Protein AF-A0A2J4YP12-F1 (afdb_monomer_lite)

pLDDT: mean 77.57, std 12.26, range [52.94, 96.5]

Organism: NCBI:txid1134687

Radius of gyration: 23.43 Å; chains: 1; bounding box: 44×33×63 Å

Secondary structure (DSSP, 8-state):
-HHHHHHHHHHHHHHHHGGG-----EEETTEEE-HHHHTS-------HHHHHTSPTT-----TTTSPPP--

Structur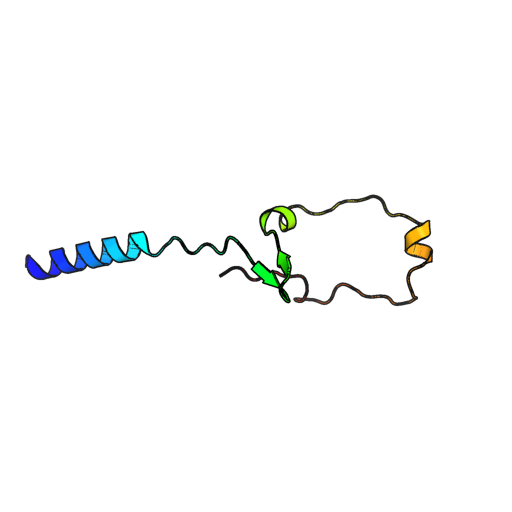e (mmCIF, N/CA/C/O backbone):
data_AF-A0A2J4YP12-F1
#
_entry.id   AF-A0A2J4YP12-F1
#
loop_
_atom_site.group_PDB
_atom_site.id
_atom_site.type_symbol
_atom_site.label_atom_id
_atom_site.label_alt_id
_atom_site.label_comp_id
_atom_site.label_asym_id
_atom_site.label_entity_id
_atom_site.label_seq_id
_atom_site.pdbx_PDB_ins_code
_atom_site.Cartn_x
_atom_site.Cartn_y
_atom_site.Cartn_z
_atom_site.occupancy
_atom_site.B_iso_or_equiv
_atom_site.auth_seq_id
_atom_site.auth_comp_id
_atom_site.auth_asym_id
_atom_site.auth_atom_id
_atom_site.pdbx_PDB_model_num
ATOM 1 N N . MET A 1 1 ? -28.446 20.446 45.593 1.00 52.94 1 MET A N 1
ATOM 2 C CA . MET A 1 1 ? -27.720 20.610 44.309 1.00 52.94 1 MET A CA 1
ATOM 3 C C . MET A 1 1 ? -26.268 20.085 44.313 1.00 52.94 1 MET A C 1
ATOM 5 O O . MET A 1 1 ? -25.732 19.857 43.242 1.00 52.94 1 MET A O 1
ATOM 9 N N . GLN A 1 2 ? -25.635 19.776 45.461 1.00 59.56 2 GLN A N 1
ATOM 10 C CA . GLN A 1 2 ? -24.232 19.295 45.511 1.00 59.56 2 GLN A CA 1
ATOM 11 C C . GLN A 1 2 ? -23.970 17.866 44.972 1.00 59.56 2 GLN A C 1
ATOM 13 O O . GLN A 1 2 ? -22.875 17.586 44.489 1.00 59.56 2 GLN A O 1
ATOM 18 N N . LYS A 1 3 ? -24.930 16.930 45.081 1.00 55.88 3 LYS A N 1
ATOM 19 C CA . LYS A 1 3 ? -24.705 15.503 44.750 1.00 55.88 3 LYS A CA 1
ATOM 20 C C . LYS A 1 3 ? -24.503 15.256 43.246 1.00 55.88 3 LYS A C 1
ATOM 22 O O . LYS A 1 3 ? -23.720 14.388 42.876 1.00 55.88 3 LYS A O 1
ATOM 27 N N . THR A 1 4 ? -25.177 16.026 42.394 1.00 59.44 4 THR A N 1
ATOM 28 C CA . THR A 1 4 ? -25.109 15.903 40.928 1.00 59.44 4 THR A CA 1
ATOM 29 C C . THR A 1 4 ? -23.795 16.458 40.376 1.00 59.44 4 THR A C 1
ATOM 31 O O . THR A 1 4 ? -23.187 15.842 39.510 1.00 59.44 4 THR A O 1
ATOM 34 N N . GLN A 1 5 ? -23.288 17.549 40.961 1.00 63.69 5 GLN A N 1
ATOM 35 C CA . GLN A 1 5 ? -22.018 18.172 40.574 1.00 63.69 5 GLN A CA 1
ATOM 36 C C . GLN A 1 5 ? -20.810 17.263 40.854 1.00 63.69 5 GLN A C 1
ATOM 38 O O . GLN A 1 5 ? -19.920 17.145 40.017 1.00 63.69 5 GLN A O 1
ATOM 43 N N . LYS A 1 6 ? -20.809 16.548 41.991 1.00 63.09 6 LYS A N 1
ATOM 44 C CA . LYS A 1 6 ? -19.752 15.576 42.330 1.00 63.09 6 LYS A CA 1
ATOM 45 C C . LYS A 1 6 ? -19.728 14.386 41.362 1.00 63.09 6 LYS A C 1
ATOM 47 O O . LYS A 1 6 ? -18.657 13.954 40.958 1.00 63.09 6 LYS A O 1
ATOM 52 N N . LYS A 1 7 ? -20.900 13.889 40.946 1.00 67.31 7 LYS A N 1
ATOM 53 C CA . LYS A 1 7 ? -21.014 12.808 39.950 1.00 67.31 7 LYS A CA 1
ATOM 54 C C . LYS A 1 7 ? -20.581 13.258 38.552 1.00 67.31 7 LYS A C 1
ATOM 56 O O . LYS A 1 7 ? -19.878 12.512 37.883 1.00 67.31 7 LYS A O 1
ATOM 61 N N . SER A 1 8 ? -20.935 14.480 38.147 1.00 70.62 8 SER A N 1
ATOM 62 C CA . SER A 1 8 ? -20.478 15.070 36.880 1.00 70.62 8 SER A CA 1
ATOM 63 C C . SER A 1 8 ? -18.962 15.247 36.838 1.00 70.62 8 SER A C 1
ATOM 65 O O . SER A 1 8 ? -18.353 14.973 35.811 1.00 70.62 8 SER A O 1
ATOM 67 N N . LEU A 1 9 ? -18.347 15.657 37.952 1.00 77.44 9 LEU A N 1
ATOM 68 C CA . LEU A 1 9 ? -16.895 15.806 38.042 1.00 77.44 9 LEU A CA 1
ATOM 69 C C . LEU A 1 9 ? -16.173 14.454 37.955 1.00 77.44 9 LEU A C 1
ATOM 71 O O . LEU A 1 9 ? -15.182 14.334 37.244 1.00 77.44 9 LEU A O 1
ATOM 75 N N . LEU A 1 10 ? -16.693 13.426 38.633 1.00 78.62 10 LEU A N 1
ATOM 76 C CA . LEU A 1 10 ? -16.149 12.067 38.553 1.00 78.62 10 LEU A CA 1
ATOM 77 C C . LEU A 1 10 ? -16.292 11.470 37.148 1.00 78.62 10 LEU A C 1
ATOM 79 O O . LEU A 1 10 ? -15.366 10.826 36.664 1.00 78.62 10 LEU A O 1
ATOM 83 N N . LEU A 1 11 ? -17.419 11.718 36.475 1.00 80.38 11 LEU A N 1
ATOM 84 C CA . LEU A 1 11 ? -17.630 11.280 35.096 1.00 80.38 11 LEU A CA 1
ATOM 85 C C . LEU A 1 11 ? -16.690 12.008 34.123 1.00 80.38 11 LEU A C 1
ATOM 87 O O . LEU A 1 11 ? -16.087 11.362 33.273 1.00 80.38 1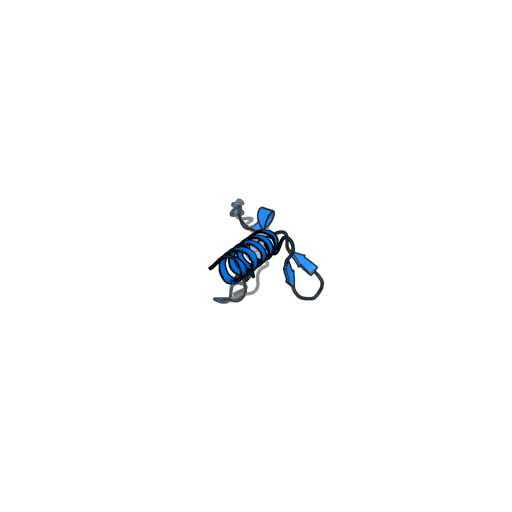1 LEU A O 1
ATOM 91 N N . ALA A 1 12 ? -16.512 13.323 34.279 1.00 78.50 12 ALA A N 1
ATOM 92 C CA . ALA A 1 12 ? -15.570 14.104 33.477 1.00 78.50 12 ALA A CA 1
ATOM 93 C C . ALA A 1 12 ? -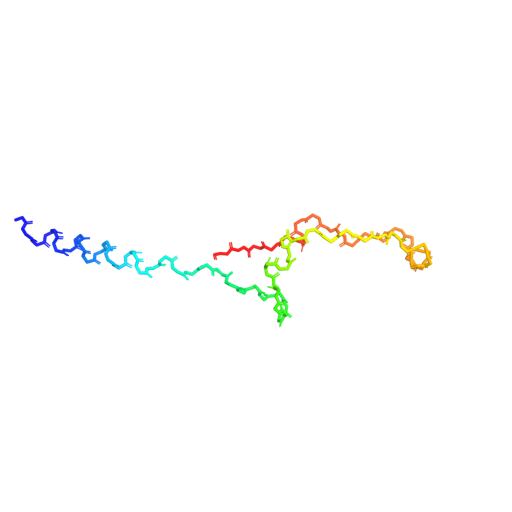14.116 13.642 33.678 1.00 78.50 12 ALA A C 1
ATOM 95 O O . ALA A 1 12 ? -13.364 13.550 32.712 1.00 78.50 12 ALA A O 1
ATOM 96 N N . LEU A 1 13 ? -13.736 13.287 34.911 1.00 77.38 13 LEU A N 1
ATOM 97 C CA . LEU A 1 13 ? -12.409 12.752 35.213 1.00 77.38 13 LEU A CA 1
ATOM 98 C C . LEU A 1 13 ? -12.205 11.343 34.630 1.00 77.38 13 LEU A C 1
ATOM 100 O O . LEU A 1 13 ? -11.147 11.062 34.076 1.00 77.38 13 LEU A O 1
ATOM 104 N N . ALA A 1 14 ? -13.218 10.474 34.696 1.00 75.25 14 ALA A N 1
ATOM 105 C CA . ALA A 1 14 ? -13.168 9.144 34.085 1.00 75.25 14 ALA A CA 1
ATOM 106 C C . ALA A 1 14 ? -13.067 9.217 32.550 1.00 75.25 14 ALA A C 1
ATOM 108 O O . ALA A 1 14 ? -12.276 8.494 31.944 1.00 75.25 14 ALA A O 1
ATOM 109 N N . LEU A 1 15 ? -13.812 10.133 31.924 1.00 71.31 15 LEU A N 1
ATOM 110 C CA . LEU A 1 15 ? -13.750 10.380 30.481 1.00 71.31 15 LEU A CA 1
ATOM 111 C C . LEU A 1 15 ? -12.378 10.922 30.056 1.00 71.31 15 LEU A C 1
ATOM 113 O O . LEU A 1 15 ? -11.827 10.450 29.064 1.00 71.31 15 LEU A O 1
ATOM 117 N N . ALA A 1 16 ? -11.783 11.832 30.834 1.00 69.69 16 ALA A N 1
ATOM 118 C CA . ALA A 1 16 ? -10.454 12.381 30.554 1.00 69.69 16 ALA A CA 1
ATOM 119 C C . ALA A 1 16 ? -9.326 11.328 30.600 1.00 69.69 16 ALA A C 1
ATOM 121 O O . ALA A 1 16 ? -8.333 11.470 29.892 1.00 69.69 16 ALA A O 1
ATOM 122 N N . VAL A 1 17 ? -9.479 10.258 31.389 1.00 65.81 17 VAL A N 1
ATOM 123 C CA . VAL A 1 17 ? -8.500 9.154 31.480 1.00 65.81 17 VAL A CA 1
ATOM 124 C C . VAL A 1 17 ? -8.694 8.105 30.373 1.00 65.81 17 VAL A C 1
ATOM 126 O O . VAL A 1 17 ? -7.757 7.388 30.031 1.00 65.81 17 VAL A O 1
ATOM 129 N N . SER A 1 18 ? -9.881 8.032 29.763 1.00 62.22 18 SER A N 1
ATOM 130 C CA . SER A 1 18 ? -10.205 7.036 28.726 1.00 62.22 18 SER A CA 1
ATOM 131 C C . SER A 1 18 ? -9.680 7.350 27.312 1.00 62.22 18 SER A C 1
ATOM 133 O O . SER A 1 18 ? -9.802 6.514 26.424 1.00 62.22 18 SER A O 1
ATOM 135 N N . ALA A 1 19 ? -9.061 8.514 27.084 1.00 57.88 19 ALA A N 1
ATOM 136 C CA . ALA A 1 19 ? -8.691 9.000 25.746 1.00 57.88 19 ALA A CA 1
ATOM 137 C C . ALA A 1 19 ? -7.375 8.430 25.156 1.00 57.88 19 ALA A C 1
ATOM 139 O O . ALA A 1 19 ? -6.907 8.914 24.125 1.00 57.88 19 ALA A O 1
ATOM 140 N N . SER A 1 20 ? -6.750 7.431 25.788 1.00 54.91 20 SER A N 1
ATOM 141 C CA . SER A 1 20 ? -5.364 7.033 25.473 1.00 54.91 20 SER A CA 1
ATOM 142 C C . SER A 1 20 ? -5.202 5.732 24.676 1.00 54.91 20 SER A C 1
ATOM 144 O O . SER A 1 20 ? -4.092 5.206 24.617 1.00 54.91 20 SER A O 1
ATOM 146 N N . SER A 1 21 ? -6.241 5.209 24.021 1.00 55.50 21 SER A N 1
ATOM 147 C CA . SER A 1 21 ? -6.086 4.058 23.114 1.00 55.50 21 SER A CA 1
ATOM 148 C C . SER A 1 21 ? -5.871 4.502 21.665 1.00 55.50 21 SER A C 1
ATOM 150 O O . SER A 1 21 ? -6.635 4.146 20.780 1.00 55.50 21 SER A O 1
ATOM 152 N N . TRP A 1 22 ? -4.837 5.301 21.411 1.00 56.75 22 TRP A N 1
ATOM 153 C CA . TRP A 1 22 ? -4.358 5.520 20.046 1.00 56.75 22 TRP A CA 1
ATOM 154 C C . TRP A 1 22 ? -3.650 4.239 19.626 1.00 56.75 22 TRP A C 1
ATOM 156 O O . TRP A 1 22 ? -2.598 3.976 20.191 1.00 56.75 22 TRP A O 1
ATOM 166 N N . ALA A 1 23 ? -4.189 3.416 18.723 1.00 58.19 23 ALA A N 1
ATOM 167 C CA . ALA A 1 23 ? -3.541 2.152 18.358 1.00 58.19 23 ALA A CA 1
ATOM 168 C C . ALA A 1 23 ? -2.079 2.369 17.904 1.00 58.19 23 ALA A C 1
ATOM 170 O O . ALA A 1 23 ? -1.816 2.792 16.779 1.00 58.19 23 ALA A O 1
ATOM 171 N N . GLN A 1 24 ? -1.110 2.101 18.790 1.00 62.59 24 GLN A N 1
ATOM 172 C CA . GLN A 1 24 ? 0.316 2.284 18.495 1.00 62.59 24 GLN A CA 1
ATOM 173 C C . GLN A 1 24 ? 0.861 1.140 17.635 1.00 62.59 24 GLN A C 1
ATOM 175 O O . GLN A 1 24 ? 1.896 1.291 16.984 1.00 62.59 24 GLN A O 1
ATOM 180 N N . ASN A 1 25 ? 0.168 -0.001 17.619 1.00 66.94 25 ASN A N 1
ATOM 181 C CA . ASN A 1 25 ? 0.534 -1.166 16.834 1.00 66.94 25 ASN A CA 1
ATOM 182 C C . ASN A 1 25 ? -0.671 -1.696 16.051 1.00 66.94 25 ASN A C 1
ATOM 184 O O . ASN A 1 25 ? -1.760 -1.879 16.588 1.00 66.94 25 ASN A O 1
ATOM 188 N N . VAL A 1 26 ? -0.444 -2.007 14.779 1.00 71.62 26 VAL A N 1
ATOM 189 C CA . VAL A 1 26 ? -1.367 -2.815 13.983 1.00 71.62 26 VAL A CA 1
ATOM 190 C C . VAL A 1 26 ? -0.679 -4.135 13.706 1.00 71.62 26 VAL A C 1
ATOM 192 O O . VAL A 1 26 ? 0.460 -4.151 13.254 1.00 71.62 26 VAL A O 1
ATOM 195 N N . THR A 1 27 ? -1.361 -5.245 13.957 1.00 76.38 27 THR A N 1
ATOM 196 C CA . THR A 1 27 ? -0.855 -6.573 13.608 1.00 76.38 27 THR A CA 1
ATOM 197 C C . THR A 1 27 ? -1.713 -7.141 12.487 1.00 76.38 27 THR A C 1
ATOM 199 O O . THR A 1 27 ? -2.903 -7.380 12.679 1.00 76.38 27 THR A O 1
ATOM 202 N N . ILE A 1 28 ? -1.117 -7.368 11.316 1.00 75.12 28 ILE A N 1
ATOM 203 C CA . ILE A 1 28 ? -1.777 -7.997 10.165 1.00 75.12 28 ILE A CA 1
ATOM 204 C C . ILE A 1 28 ? -1.198 -9.402 10.019 1.00 75.12 28 ILE A C 1
ATOM 206 O O . ILE A 1 28 ? 0.010 -9.556 9.866 1.00 75.12 28 ILE A O 1
ATOM 210 N N . ASN A 1 29 ? -2.041 -10.437 10.079 1.00 78.44 29 ASN A N 1
ATOM 211 C CA . ASN A 1 29 ? -1.621 -11.843 9.957 1.00 78.44 29 ASN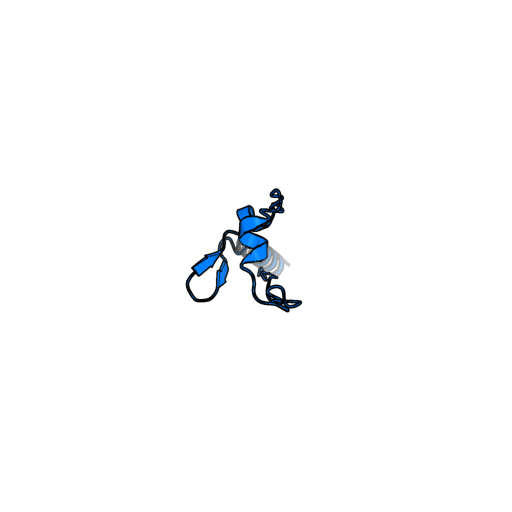 A CA 1
ATOM 212 C C . ASN A 1 29 ? -0.466 -12.232 10.909 1.00 78.44 29 ASN A C 1
ATOM 214 O O . ASN A 1 29 ? 0.461 -12.935 10.519 1.00 78.44 29 ASN A O 1
ATOM 218 N N . GLY A 1 30 ? -0.475 -11.722 12.144 1.00 80.25 30 GLY A N 1
ATOM 219 C CA . GLY A 1 30 ? 0.592 -11.973 13.123 1.00 80.25 30 GLY A CA 1
ATOM 220 C C . GLY A 1 30 ? 1.883 -11.171 12.900 1.00 80.25 30 GLY A C 1
ATOM 221 O O . GLY A 1 30 ? 2.801 -11.276 13.706 1.00 80.25 30 GLY A O 1
ATOM 222 N N . THR A 1 31 ? 1.950 -10.335 11.858 1.00 80.38 31 THR A N 1
ATOM 223 C CA . THR A 1 31 ? 3.084 -9.442 11.583 1.00 80.38 31 THR A CA 1
ATOM 224 C C . THR A 1 31 ? 2.763 -8.024 12.043 1.00 80.38 31 THR A C 1
ATOM 226 O O . THR A 1 31 ? 1.762 -7.438 11.626 1.00 80.38 31 THR A O 1
ATOM 229 N N . GLY A 1 32 ? 3.610 -7.466 12.909 1.00 79.62 32 GLY A N 1
ATOM 230 C CA . GLY A 1 32 ? 3.503 -6.076 13.344 1.00 79.62 32 GLY A CA 1
ATOM 231 C C . GLY A 1 32 ? 3.789 -5.108 12.195 1.00 79.62 32 GLY A C 1
ATOM 232 O O . GLY A 1 32 ? 4.801 -5.224 11.508 1.00 79.62 32 GLY A O 1
ATOM 233 N N . VAL A 1 33 ? 2.896 -4.147 11.995 1.00 80.94 33 VAL A N 1
ATOM 234 C CA . VAL A 1 33 ? 2.990 -3.088 10.994 1.00 80.94 33 VAL A CA 1
ATOM 235 C C . VAL A 1 33 ? 3.283 -1.775 11.709 1.00 80.94 33 VAL A C 1
ATOM 237 O O . VAL A 1 33 ? 2.503 -1.320 12.547 1.00 80.94 33 VAL A O 1
ATOM 240 N N . SER A 1 34 ? 4.415 -1.158 11.367 1.00 80.75 34 SER A N 1
ATOM 241 C CA . SER A 1 34 ? 4.766 0.172 11.865 1.00 80.75 34 SER A CA 1
ATOM 242 C C . SER A 1 34 ? 3.949 1.234 11.136 1.00 80.75 34 SER A C 1
ATOM 244 O O . SER A 1 34 ? 4.122 1.459 9.936 1.00 80.75 34 SER A O 1
ATOM 246 N N . LEU A 1 35 ? 3.062 1.904 11.872 1.00 81.31 35 LEU A N 1
ATOM 247 C CA . LEU A 1 35 ? 2.247 2.991 11.331 1.00 81.31 35 LEU A CA 1
ATOM 248 C C . LEU A 1 35 ? 3.100 4.191 10.922 1.00 81.31 35 LEU A C 1
ATOM 250 O O . LEU A 1 35 ? 2.839 4.799 9.890 1.00 81.31 35 LEU A O 1
ATOM 254 N N . GLU A 1 36 ? 4.134 4.509 11.702 1.00 80.44 36 GLU A N 1
ATOM 255 C CA . GLU A 1 36 ? 5.004 5.654 11.430 1.00 80.44 36 GLU A CA 1
ATOM 256 C C . GLU A 1 36 ? 5.816 5.451 10.147 1.00 80.44 36 GLU A C 1
ATOM 258 O O . GLU A 1 36 ? 5.878 6.344 9.304 1.00 80.44 36 GLU A O 1
ATOM 263 N N . ALA A 1 37 ? 6.354 4.244 9.939 1.00 78.19 37 ALA A N 1
ATOM 264 C CA . ALA A 1 37 ? 7.061 3.911 8.703 1.00 78.19 37 ALA A CA 1
ATOM 265 C C . ALA A 1 37 ? 6.136 3.991 7.474 1.00 78.19 37 ALA A C 1
ATOM 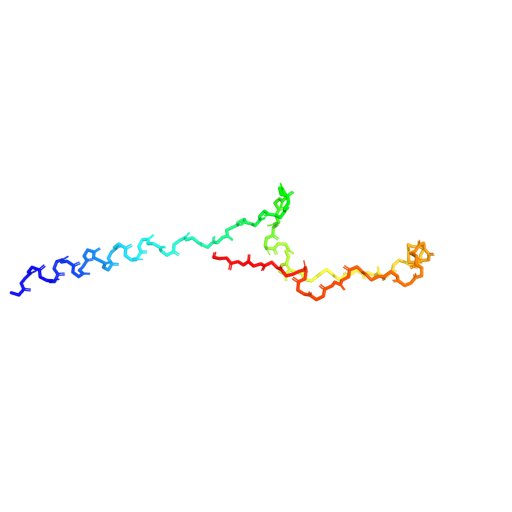267 O O . ALA A 1 37 ? 6.550 4.474 6.423 1.00 78.19 37 ALA A O 1
ATOM 268 N N . ASN A 1 38 ? 4.868 3.591 7.620 1.00 78.75 38 ASN A N 1
ATOM 269 C CA . ASN A 1 38 ? 3.885 3.615 6.534 1.00 78.75 38 ASN A CA 1
ATOM 270 C C . ASN A 1 38 ? 3.351 5.016 6.189 1.00 78.75 38 ASN A C 1
ATOM 272 O O . ASN A 1 38 ? 2.695 5.165 5.158 1.00 78.75 38 ASN A O 1
ATOM 276 N N . LYS A 1 39 ? 3.621 6.048 7.002 1.00 81.75 39 LYS A N 1
ATOM 277 C CA . LYS A 1 39 ? 3.271 7.439 6.657 1.00 81.75 39 LYS A CA 1
ATOM 278 C C . LYS A 1 39 ? 4.161 8.017 5.563 1.00 81.75 39 LYS A C 1
ATOM 280 O O . LYS A 1 39 ? 3.740 8.947 4.880 1.00 81.75 39 LYS A O 1
ATOM 285 N N . THR A 1 40 ? 5.382 7.506 5.416 1.00 81.56 40 THR A N 1
ATOM 286 C CA . THR A 1 40 ? 6.361 8.058 4.477 1.00 81.56 40 THR A CA 1
ATOM 287 C C . THR A 1 40 ? 6.259 7.330 3.138 1.00 81.56 40 THR A C 1
ATOM 289 O O . THR A 1 40 ? 6.539 6.131 3.081 1.00 81.56 40 THR A O 1
ATOM 292 N N . PRO A 1 41 ? 5.889 8.017 2.042 1.00 83.25 41 PRO A N 1
ATOM 293 C CA . PRO A 1 41 ? 5.881 7.401 0.724 1.00 83.25 41 PRO A CA 1
ATOM 294 C C . PRO A 1 41 ? 7.282 6.918 0.344 1.00 83.25 41 PRO A C 1
ATOM 296 O O . PRO A 1 41 ? 8.260 7.664 0.424 1.00 83.25 41 PRO A O 1
ATOM 299 N N . ILE A 1 42 ? 7.383 5.668 -0.099 1.00 84.44 42 ILE A N 1
ATOM 300 C CA . ILE A 1 42 ? 8.646 5.115 -0.584 1.00 84.44 42 ILE A CA 1
ATOM 301 C C . ILE A 1 42 ? 8.800 5.489 -2.062 1.00 84.44 42 ILE A C 1
ATOM 303 O O . ILE A 1 42 ? 8.102 4.960 -2.927 1.00 84.44 42 ILE A O 1
ATOM 307 N N . HIS A 1 43 ? 9.745 6.381 -2.355 1.00 86.12 43 HIS A N 1
ATOM 308 C CA . HIS A 1 43 ? 10.137 6.736 -3.717 1.00 86.12 43 HIS A CA 1
ATOM 309 C C . HIS A 1 43 ? 11.506 6.134 -4.032 1.00 86.12 43 HIS A C 1
ATOM 311 O O . HIS A 1 43 ? 12.521 6.569 -3.495 1.00 86.12 43 HIS A O 1
ATOM 317 N N . THR A 1 44 ? 11.543 5.132 -4.911 1.00 86.31 44 THR A N 1
ATOM 318 C CA . THR A 1 44 ? 12.794 4.532 -5.392 1.00 86.31 44 THR A CA 1
ATOM 319 C C . THR A 1 44 ? 12.872 4.614 -6.911 1.00 86.31 44 THR A C 1
ATOM 321 O O . THR A 1 44 ? 11.854 4.687 -7.608 1.00 86.31 44 THR A O 1
ATOM 324 N N . ALA A 1 45 ? 14.096 4.619 -7.441 1.00 93.62 45 ALA A N 1
ATOM 325 C CA . ALA A 1 45 ? 14.301 4.495 -8.873 1.00 93.62 45 ALA A CA 1
ATOM 326 C C . ALA A 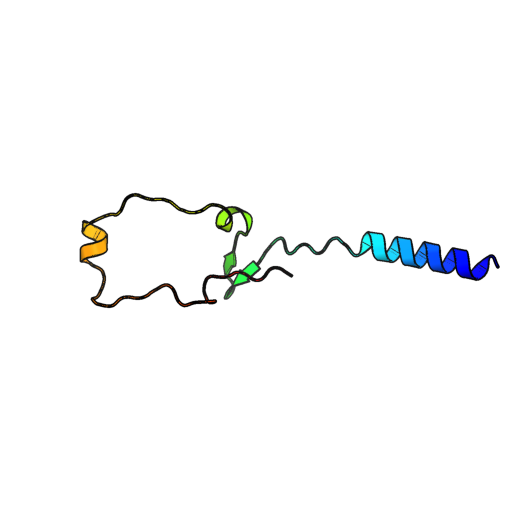1 45 ? 13.842 3.110 -9.354 1.00 93.62 45 ALA A C 1
ATOM 328 O O . ALA A 1 45 ? 14.055 2.091 -8.694 1.00 93.62 45 ALA A O 1
ATOM 329 N N . LYS A 1 46 ? 13.236 3.067 -10.543 1.00 92.19 46 LYS A N 1
ATOM 330 C CA . LYS A 1 46 ? 12.852 1.805 -11.181 1.00 92.19 46 LYS A CA 1
ATOM 331 C C . LYS A 1 46 ? 14.103 0.979 -11.482 1.00 92.19 46 LYS A C 1
ATOM 333 O O . LYS A 1 46 ? 15.043 1.499 -12.072 1.00 92.19 46 LYS A O 1
ATOM 338 N N . ASN A 1 47 ? 14.074 -0.311 -11.143 1.00 95.00 47 ASN A N 1
ATOM 339 C CA . ASN A 1 47 ? 15.095 -1.278 -11.543 1.00 95.00 47 ASN A CA 1
ATOM 340 C C . ASN A 1 47 ? 14.615 -2.050 -12.792 1.00 95.00 47 ASN A C 1
ATOM 342 O O . ASN A 1 47 ? 13.747 -2.917 -12.660 1.00 95.00 47 ASN A O 1
ATOM 346 N N . PRO A 1 48 ? 15.158 -1.778 -13.995 1.00 95.12 48 PRO A N 1
ATOM 347 C CA . PRO A 1 48 ? 14.700 -2.421 -15.227 1.00 95.12 48 PRO A CA 1
ATOM 348 C C . PRO A 1 48 ? 14.925 -3.936 -15.243 1.00 95.12 48 PRO A C 1
ATOM 350 O O . PRO A 1 48 ? 14.084 -4.666 -15.761 1.00 95.12 48 PRO A O 1
ATOM 353 N N . GLN A 1 49 ? 16.025 -4.412 -14.648 1.00 96.50 49 GLN A N 1
ATOM 354 C CA . GLN A 1 49 ? 16.343 -5.841 -14.591 1.00 96.50 49 GLN A CA 1
ATOM 355 C C . GLN A 1 49 ? 15.322 -6.599 -13.739 1.00 96.50 49 GLN A C 1
ATOM 357 O O . GLN A 1 49 ? 14.879 -7.673 -14.134 1.00 96.50 49 GLN A O 1
ATOM 362 N N . ALA A 1 50 ? 14.905 -6.023 -12.608 1.00 93.81 50 ALA A N 1
ATOM 363 C CA . ALA A 1 50 ? 13.873 -6.613 -11.758 1.00 93.81 50 ALA A CA 1
ATOM 364 C C . ALA A 1 50 ? 12.490 -6.582 -12.432 1.00 93.81 50 ALA A C 1
ATOM 366 O O . ALA A 1 50 ? 11.761 -7.568 -12.398 1.00 93.81 50 ALA A O 1
ATOM 367 N N . ILE A 1 51 ? 12.140 -5.472 -13.093 1.00 92.94 51 ILE A N 1
ATOM 368 C CA . ILE A 1 51 ? 10.852 -5.329 -13.792 1.00 92.94 51 ILE A CA 1
ATOM 369 C C . ILE A 1 51 ? 10.721 -6.348 -14.931 1.00 92.94 51 ILE A C 1
ATOM 371 O O . ILE A 1 51 ? 9.643 -6.905 -15.121 1.00 92.94 51 ILE A O 1
ATOM 375 N N . ALA A 1 52 ? 11.807 -6.632 -15.654 1.00 94.88 52 ALA A N 1
ATOM 376 C CA . ALA A 1 52 ? 11.810 -7.616 -16.737 1.00 94.88 52 ALA A CA 1
ATOM 377 C C . ALA A 1 52 ? 11.499 -9.051 -16.269 1.00 94.88 52 ALA A C 1
ATOM 379 O O . ALA A 1 52 ? 11.074 -9.875 -17.076 1.00 94.88 52 ALA A O 1
ATOM 380 N N . GLN A 1 53 ? 11.695 -9.348 -14.981 1.00 96.44 53 GLN A N 1
ATOM 381 C CA . GLN A 1 53 ? 11.399 -10.653 -14.387 1.00 96.44 53 GLN A CA 1
ATOM 382 C C . GLN A 1 53 ? 9.943 -10.776 -13.908 1.00 96.44 53 GLN A C 1
ATOM 384 O O . GLN A 1 53 ? 9.519 -11.866 -13.527 1.00 96.44 53 GLN A O 1
ATOM 389 N N . LEU A 1 54 ? 9.165 -9.686 -13.907 1.00 94.62 54 LEU A N 1
ATOM 390 C CA . LEU A 1 54 ? 7.776 -9.723 -13.454 1.00 94.62 54 LEU A CA 1
ATOM 391 C C . LEU A 1 54 ? 6.879 -10.445 -14.479 1.00 94.62 54 LEU A C 1
ATOM 393 O O . LEU A 1 54 ? 6.972 -10.171 -15.679 1.00 94.62 54 LEU A O 1
ATOM 397 N N . PRO A 1 55 ? 5.961 -11.324 -14.033 1.00 96.25 55 PRO A N 1
ATOM 398 C CA . PRO A 1 55 ? 4.975 -11.942 -14.911 1.00 96.25 55 PRO A CA 1
ATOM 399 C C . PRO A 1 55 ? 4.118 -10.907 -15.649 1.00 96.25 55 PRO A C 1
ATOM 401 O O . PRO A 1 55 ? 3.744 -9.867 -15.095 1.00 96.25 55 PRO A O 1
ATOM 404 N N . LYS A 1 56 ? 3.740 -11.214 -16.896 1.00 93.88 56 LYS A N 1
ATOM 405 C CA . LYS A 1 56 ? 2.792 -10.382 -17.652 1.00 93.88 56 LYS A CA 1
ATOM 406 C C . LYS A 1 56 ? 1.460 -10.288 -16.903 1.00 93.88 56 LYS A C 1
ATOM 408 O O . LYS A 1 56 ? 0.893 -11.307 -16.523 1.00 93.88 56 LYS A O 1
ATOM 413 N N . GLY A 1 57 ? 0.956 -9.064 -16.738 1.00 90.69 57 GLY A N 1
ATOM 414 C CA . GLY A 1 57 ? -0.327 -8.803 -16.077 1.00 90.69 57 GLY A CA 1
ATOM 415 C C . GLY A 1 57 ? -0.291 -8.889 -14.547 1.00 90.69 57 GLY A C 1
ATOM 416 O O . GLY A 1 57 ? -1.340 -9.044 -13.932 1.00 90.69 57 GLY A O 1
ATOM 417 N N . LEU A 1 58 ? 0.885 -8.809 -13.912 1.00 92.81 58 LEU A N 1
ATOM 418 C CA . LEU A 1 58 ? 0.976 -8.779 -12.453 1.00 92.81 58 LEU A CA 1
ATOM 419 C C . LEU A 1 58 ? 0.346 -7.495 -11.877 1.00 92.81 58 LEU A C 1
ATOM 421 O O . LEU A 1 58 ? 0.849 -6.393 -12.095 1.00 92.81 58 LEU A O 1
ATOM 425 N N . HIS A 1 59 ? -0.703 -7.654 -11.068 1.00 90.25 59 HIS A N 1
ATOM 426 C CA . HIS A 1 59 ? -1.332 -6.582 -10.295 1.00 90.25 59 HIS A CA 1
ATOM 427 C C . HIS A 1 59 ? -1.261 -6.912 -8.800 1.00 90.25 59 HIS A C 1
ATOM 429 O O . HIS A 1 59 ? -1.987 -7.771 -8.311 1.00 90.25 59 HIS A O 1
ATOM 435 N N . LEU A 1 60 ? -0.368 -6.236 -8.071 1.00 87.19 60 LEU A N 1
ATOM 436 C CA . LEU A 1 60 ? -0.178 -6.452 -6.628 1.00 87.19 60 LEU A CA 1
ATOM 437 C C . LEU A 1 60 ? -1.084 -5.558 -5.770 1.00 87.19 60 LEU A C 1
ATOM 439 O O . LEU A 1 60 ? -1.478 -5.933 -4.669 1.00 87.19 60 LEU A O 1
ATOM 443 N N . ALA A 1 61 ? -1.403 -4.362 -6.266 1.00 87.25 61 ALA A N 1
ATOM 444 C CA . ALA A 1 61 ? -2.226 -3.401 -5.550 1.00 87.25 61 ALA A CA 1
ATOM 445 C C . ALA A 1 61 ? -3.707 -3.634 -5.861 1.00 87.25 61 ALA A C 1
ATOM 447 O O . ALA A 1 61 ? -4.153 -3.440 -6.991 1.00 87.25 61 ALA A O 1
ATOM 448 N N . VAL A 1 62 ? -4.467 -4.018 -4.836 1.00 85.56 62 VAL A N 1
ATOM 449 C CA . VAL A 1 62 ? -5.927 -4.132 -4.890 1.00 85.56 62 VAL A CA 1
ATOM 450 C C . VAL A 1 62 ? -6.531 -3.011 -4.039 1.00 85.56 62 VAL A C 1
ATOM 452 O O . VAL A 1 62 ? -6.084 -2.820 -2.900 1.00 85.56 62 VAL A O 1
ATOM 455 N N . PRO A 1 63 ? -7.536 -2.267 -4.543 1.00 84.69 63 PRO A N 1
ATOM 456 C CA . PRO A 1 63 ? -8.188 -1.208 -3.778 1.00 84.69 63 PRO A CA 1
ATOM 457 C C . PRO A 1 63 ? -8.643 -1.687 -2.393 1.00 84.69 63 PRO A C 1
ATOM 459 O O . PRO A 1 63 ? -9.221 -2.763 -2.250 1.00 84.69 63 PRO A O 1
ATOM 462 N N . GLY A 1 64 ? -8.342 -0.901 -1.357 1.00 81.62 64 GLY A N 1
ATOM 463 C CA . GLY A 1 64 ? -8.722 -1.193 0.030 1.00 81.62 64 GLY A CA 1
ATOM 464 C C . GLY A 1 64 ? -7.927 -2.306 0.730 1.00 81.62 64 GLY A C 1
ATOM 465 O O . GLY A 1 64 ? -8.158 -2.548 1.912 1.00 81.62 64 GLY A O 1
ATOM 466 N N . LYS A 1 65 ? -6.990 -2.991 0.054 1.00 82.19 65 LYS A N 1
ATOM 467 C CA . LYS A 1 65 ? -6.169 -4.056 0.671 1.00 82.19 65 LYS A CA 1
ATOM 468 C C . LYS A 1 65 ? -4.861 -3.567 1.283 1.00 82.19 65 LYS A C 1
ATOM 470 O O . LYS A 1 65 ? -4.309 -4.244 2.140 1.00 82.19 65 LYS A O 1
ATOM 475 N N . LEU A 1 66 ? -4.379 -2.407 0.848 1.00 78.88 66 LEU A N 1
ATOM 476 C CA . LEU A 1 66 ? -3.136 -1.796 1.334 1.00 78.88 66 LEU A CA 1
ATOM 477 C C . LEU A 1 66 ? -3.393 -0.638 2.313 1.00 78.88 66 LEU A C 1
ATOM 479 O O . LEU A 1 66 ? -2.485 0.116 2.644 1.00 78.88 66 LEU A O 1
ATOM 483 N N . THR A 1 67 ? -4.638 -0.481 2.764 1.00 77.12 67 THR A N 1
ATOM 484 C CA . THR A 1 67 ? -5.045 0.493 3.780 1.00 77.12 67 THR A CA 1
ATOM 485 C C . THR A 1 67 ? -5.016 -0.140 5.160 1.00 77.12 67 THR A C 1
ATOM 487 O O . THR A 1 67 ? -5.591 -1.206 5.373 1.00 77.12 67 THR A O 1
ATOM 490 N N . VAL A 1 68 ? -4.377 0.542 6.106 1.00 73.25 68 VAL A N 1
ATOM 491 C CA . VAL A 1 68 ? -4.354 0.139 7.511 1.00 73.25 68 VAL A CA 1
ATOM 492 C C . VAL A 1 68 ? -5.440 0.906 8.260 1.00 73.25 68 VAL A C 1
ATOM 494 O O . VAL A 1 68 ? -5.432 2.135 8.257 1.00 73.25 68 VAL A O 1
ATOM 497 N N . ALA A 1 69 ? -6.378 0.190 8.884 1.00 67.81 69 ALA A N 1
ATOM 498 C CA . ALA A 1 69 ? -7.351 0.795 9.785 1.00 67.81 69 ALA A CA 1
ATOM 499 C C . ALA A 1 69 ? -6.698 1.050 11.148 1.00 67.81 69 ALA A C 1
ATOM 501 O O . ALA A 1 69 ? -6.025 0.174 11.692 1.00 67.81 69 ALA A O 1
ATOM 502 N N . VAL A 1 70 ? -6.908 2.250 11.678 1.00 65.50 70 VAL A N 1
ATOM 503 C CA . VAL A 1 70 ? -6.468 2.664 13.012 1.00 65.50 70 VAL A CA 1
ATOM 504 C C . VAL A 1 70 ? -7.734 2.881 13.836 1.00 65.50 70 VAL A C 1
ATOM 506 O O . VAL A 1 70 ? -8.658 3.536 13.351 1.00 65.50 70 VAL A O 1
ATOM 509 N N . SER A 1 71 ? -7.800 2.281 15.022 1.00 59.84 71 SER A N 1
ATOM 510 C CA . SER A 1 71 ? -8.926 2.376 15.964 1.00 59.84 71 SER A CA 1
ATOM 511 C C . SER A 1 71 ? -8.562 3.208 17.179 1.00 59.84 71 SER A C 1
ATOM 513 O O . SER A 1 71 ? -7.392 3.075 17.612 1.00 59.84 71 SER A O 1
#

Sequence (71 aa):
MQKTQKKSLLLALALAVSASSWAQNVTINGTGVSLEANKTPIHTAKNPQAIAQLPKGLHLAVPGKLTVAVS

Foldseek 3Di:
DPPVVVVVVVVVVVVVVPPPPFPCWDADPNRTDGPVVVVDDDDDDDDPVVVVPDDPPDDPDDPPPPDDDID